Protein AF-A0A966RDS8-F1 (afdb_monomer)

Solvent-accessible surface area (backbone atoms only — not comparable to full-atom values): 5398 Å² total; per-residue (Å²): 109,61,73,37,15,64,71,28,46,63,51,78,43,75,41,65,73,89,36,72,69,43,55,48,48,65,70,68,47,81,70,33,50,57,49,76,42,52,77,87,47,58,70,60,51,54,49,51,52,51,52,39,71,78,51,76,50,62,35,40,67,60,35,25,59,59,25,56,65,70,33,64,90,49,42,55,61,53,51,54,50,52,54,55,51,52,54,54,54,53,66,75,73,111

Sequence (94 aa):
MYNLLSLGLPWIGIGPKESHLGDLLKELGEGTGCASLRHGDGVALARLIQDRAAKPVSDPARLKSVGEQFRESVLAPRLAKIITNSVNTEALRA

pLDDT: mean 91.36, std 8.4, range [54.53, 97.25]

Radius of gyration: 17.67 Å; Cα contacts (8 Å, |Δi|>4): 92; chains: 1; bounding box: 55×20×40 Å

Mean predicted aligned error: 5.2 Å

Secondary structure (DSSP, 8-state):
-HHHHHHT---EEES-SSSHHHHHHHHH-TTSS-EEE-TT-HHHHHHHHHHHHHS----HHHHHHHHHTTSHHHHHHHHHHHHHHHHHHHHTT-

Structure (mmCIF, N/CA/C/O backbone):
data_AF-A0A966RDS8-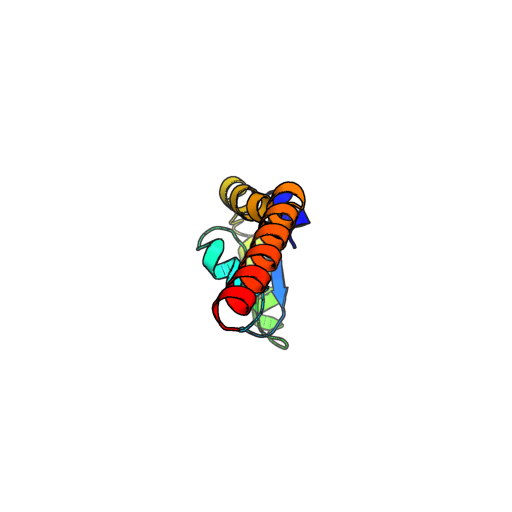F1
#
_entry.id   AF-A0A966RDS8-F1
#
loop_
_atom_site.group_PDB
_atom_site.id
_atom_site.type_symbol
_atom_site.label_atom_id
_atom_site.label_alt_id
_atom_site.label_comp_id
_atom_site.label_asym_id
_atom_site.label_entity_id
_atom_site.label_seq_id
_atom_site.pdbx_PDB_ins_code
_atom_site.Cartn_x
_atom_site.Cartn_y
_atom_site.Cartn_z
_atom_site.occupancy
_atom_site.B_iso_or_equiv
_atom_site.auth_seq_id
_atom_site.auth_comp_id
_atom_site.auth_asym_id
_atom_site.auth_atom_id
_atom_site.pdbx_PDB_model_num
ATOM 1 N N . MET A 1 1 ? -0.447 -8.914 2.480 1.00 81.81 1 MET A N 1
ATOM 2 C CA . MET A 1 1 ? -0.236 -7.507 2.079 1.00 81.81 1 MET A CA 1
ATOM 3 C C . MET A 1 1 ? 0.061 -6.621 3.292 1.00 81.81 1 MET A C 1
ATOM 5 O O . MET A 1 1 ? 1.094 -5.970 3.270 1.00 81.81 1 MET A O 1
ATOM 9 N N . TYR A 1 2 ? -0.727 -6.650 4.374 1.00 89.25 2 TYR A N 1
ATOM 10 C CA . TYR A 1 2 ? -0.486 -5.780 5.544 1.00 89.25 2 TYR A CA 1
ATOM 11 C C . TYR A 1 2 ? 0.900 -5.949 6.191 1.00 89.25 2 TYR A C 1
ATOM 13 O O . TYR A 1 2 ? 1.503 -4.965 6.599 1.00 89.25 2 TYR A O 1
ATOM 21 N N . ASN A 1 3 ? 1.458 -7.166 6.186 1.00 89.44 3 ASN A N 1
ATOM 22 C CA . ASN A 1 3 ? 2.837 -7.408 6.634 1.00 89.44 3 ASN A CA 1
ATOM 23 C C . ASN A 1 3 ? 3.887 -6.693 5.765 1.00 89.44 3 ASN A C 1
ATOM 25 O O . ASN A 1 3 ? 4.945 -6.329 6.256 1.00 89.44 3 ASN A O 1
ATOM 29 N N . LEU A 1 4 ? 3.620 -6.494 4.471 1.00 93.94 4 LEU A N 1
ATOM 30 C CA . LEU A 1 4 ? 4.513 -5.720 3.603 1.00 93.94 4 LEU A CA 1
ATOM 31 C C . LEU A 1 4 ? 4.407 -4.232 3.943 1.00 93.94 4 LEU A C 1
ATOM 33 O O . LEU A 1 4 ? 5.427 -3.562 4.078 1.00 93.94 4 LEU A O 1
ATOM 37 N N . LEU A 1 5 ? 3.186 -3.740 4.172 1.00 94.75 5 LEU A N 1
ATOM 38 C CA . LEU A 1 5 ? 2.958 -2.357 4.589 1.00 94.75 5 LEU A CA 1
ATOM 39 C C . LEU A 1 5 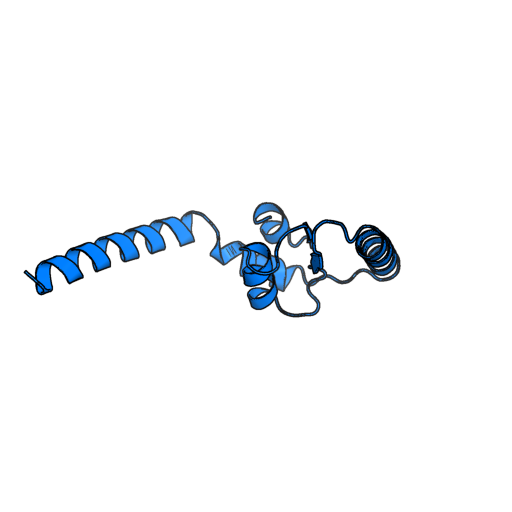? 3.624 -2.028 5.926 1.00 94.75 5 LEU A C 1
ATOM 41 O O . LEU A 1 5 ? 4.279 -0.996 6.029 1.00 94.75 5 LEU A O 1
ATOM 45 N N . SER A 1 6 ? 3.534 -2.912 6.925 1.00 91.75 6 SER A N 1
ATOM 46 C CA . SER A 1 6 ? 4.182 -2.697 8.228 1.00 91.75 6 SER A CA 1
ATOM 47 C C . SER A 1 6 ? 5.712 -2.631 8.128 1.00 91.75 6 SER A C 1
ATOM 49 O O . SER A 1 6 ? 6.363 -1.934 8.909 1.00 91.75 6 SER A O 1
ATOM 51 N N . LEU A 1 7 ? 6.295 -3.291 7.125 1.00 93.69 7 LEU A N 1
ATOM 52 C CA . LEU A 1 7 ? 7.720 -3.209 6.806 1.00 93.69 7 LEU A CA 1
ATOM 53 C C . LEU A 1 7 ? 8.071 -2.001 5.920 1.00 93.69 7 LEU A C 1
ATOM 55 O O . LEU A 1 7 ? 9.248 -1.682 5.764 1.00 93.69 7 LEU A O 1
ATOM 59 N N . GLY A 1 8 ? 7.081 -1.281 5.391 1.00 95.25 8 GLY A N 1
ATOM 60 C CA . GLY A 1 8 ? 7.283 -0.185 4.442 1.00 95.25 8 GLY A CA 1
ATOM 61 C C . GLY A 1 8 ? 7.694 -0.665 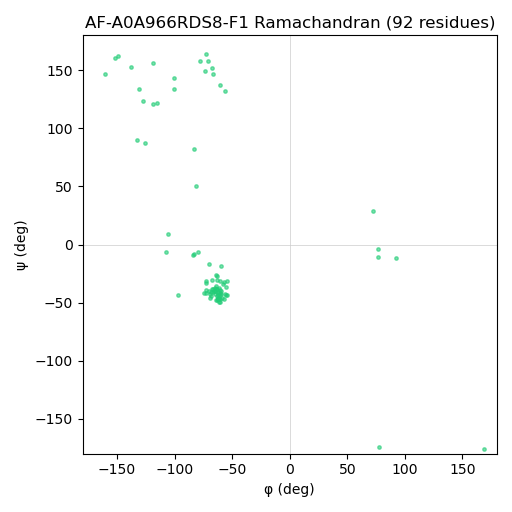3.050 1.00 95.25 8 GLY A C 1
ATOM 62 O O . GLY A 1 8 ? 8.426 0.037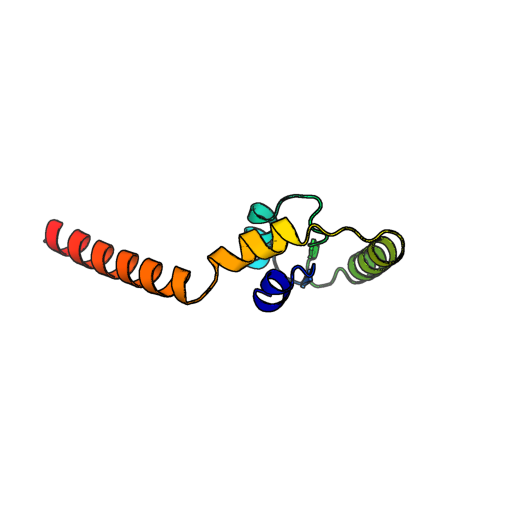 2.354 1.00 95.25 8 GLY A O 1
ATOM 63 N N . LEU A 1 9 ? 7.268 -1.871 2.664 1.00 95.50 9 LEU A N 1
ATOM 64 C CA . LEU A 1 9 ? 7.615 -2.500 1.393 1.00 95.50 9 LEU A CA 1
ATOM 65 C C . LEU A 1 9 ? 6.474 -2.370 0.371 1.00 95.50 9 LEU A C 1
ATOM 67 O O . LEU A 1 9 ? 5.317 -2.650 0.709 1.00 95.50 9 LEU A O 1
ATOM 71 N N . PRO A 1 10 ? 6.783 -1.984 -0.882 1.00 95.62 10 PRO A N 1
ATOM 72 C CA . PRO A 1 10 ? 5.792 -1.936 -1.946 1.00 95.62 10 PRO A CA 1
ATOM 73 C C . PRO A 1 10 ? 5.372 -3.347 -2.376 1.00 95.62 10 PRO A C 1
ATOM 75 O O . PRO A 1 10 ? 6.103 -4.322 -2.196 1.00 95.62 10 PRO A O 1
ATOM 78 N N . TRP A 1 11 ? 4.191 -3.454 -2.982 1.00 95.06 11 TRP A N 1
ATOM 79 C CA . TRP A 1 11 ? 3.643 -4.716 -3.476 1.00 95.06 11 TRP A CA 1
ATOM 80 C C . TRP A 1 11 ? 2.994 -4.551 -4.854 1.00 95.06 11 TRP A C 1
ATOM 82 O O . TRP A 1 11 ? 2.504 -3.479 -5.207 1.00 95.06 11 TRP A O 1
ATOM 92 N N . ILE A 1 12 ? 2.963 -5.635 -5.631 1.00 94.56 12 ILE A N 1
ATOM 93 C CA . ILE A 1 12 ? 2.202 -5.716 -6.882 1.00 94.56 12 ILE A CA 1
ATOM 94 C C . ILE A 1 12 ? 1.115 -6.772 -6.695 1.00 94.56 12 ILE A C 1
ATOM 96 O O . ILE A 1 12 ? 1.405 -7.917 -6.357 1.00 94.56 12 ILE A O 1
ATOM 100 N N . GLY A 1 13 ? -0.140 -6.371 -6.869 1.00 93.56 13 GLY A N 1
ATOM 101 C CA . GLY A 1 13 ? -1.301 -7.246 -6.753 1.00 93.56 13 GLY A CA 1
ATOM 102 C C . GLY A 1 13 ? -1.815 -7.675 -8.117 1.00 93.56 13 GLY A C 1
ATOM 103 O O . GLY A 1 13 ? -1.837 -6.875 -9.049 1.00 93.56 13 GLY A O 1
ATOM 104 N N . ILE A 1 14 ? -2.284 -8.914 -8.229 1.00 93.25 14 ILE A N 1
ATOM 105 C CA . ILE A 1 14 ? -2.913 -9.430 -9.447 1.00 93.25 14 ILE A CA 1
ATOM 106 C C . ILE A 1 14 ? -4.348 -9.810 -9.100 1.00 93.25 14 ILE A C 1
ATOM 108 O O . ILE A 1 14 ? -4.566 -10.631 -8.210 1.00 93.25 14 ILE A O 1
ATOM 112 N N . GLY A 1 15 ? -5.326 -9.207 -9.773 1.00 89.88 15 GLY A N 1
ATOM 113 C CA . GLY A 1 15 ? -6.731 -9.456 -9.469 1.00 89.88 15 GLY A CA 1
ATOM 114 C C . GLY A 1 15 ? -7.707 -8.491 -10.144 1.00 89.88 15 GLY A C 1
ATOM 115 O O . GLY A 1 15 ? -7.309 -7.656 -10.959 1.00 89.88 15 GLY A O 1
ATOM 116 N N . PRO A 1 16 ? -9.008 -8.614 -9.839 1.00 89.12 16 PRO A N 1
ATOM 117 C CA . PRO A 1 16 ? -10.018 -7.696 -10.344 1.00 89.12 16 PRO A CA 1
ATOM 118 C C . PRO A 1 16 ? -9.839 -6.289 -9.755 1.00 89.12 16 PRO A C 1
ATOM 120 O O . PRO A 1 16 ? -9.358 -6.113 -8.632 1.00 89.12 16 PRO A O 1
ATOM 123 N N . LYS A 1 17 ? -10.272 -5.279 -10.523 1.00 82.88 17 LYS A N 1
ATOM 124 C CA . LYS A 1 17 ? -10.216 -3.862 -10.121 1.00 82.88 17 LYS A CA 1
ATOM 125 C C . LYS A 1 17 ? -11.020 -3.603 -8.844 1.00 82.88 17 LYS A C 1
ATOM 127 O O . LYS A 1 17 ? -10.585 -2.846 -7.983 1.00 82.88 17 LYS A O 1
ATOM 132 N N . GLU A 1 18 ? -12.183 -4.235 -8.741 1.00 88.44 18 GLU A N 1
ATOM 133 C CA . GLU A 1 18 ? -13.037 -4.226 -7.555 1.00 88.44 18 GLU A CA 1
ATOM 134 C C . GLU A 1 18 ? -12.531 -5.292 -6.589 1.00 88.44 18 GLU A C 1
ATOM 136 O O . GLU A 1 18 ? -12.971 -6.439 -6.578 1.00 88.44 18 GLU A O 1
ATOM 141 N N . SER A 1 19 ? -11.509 -4.927 -5.829 1.00 91.38 19 SER A N 1
ATOM 142 C CA . SER A 1 19 ? -10.943 -5.769 -4.789 1.00 91.38 19 SER A CA 1
ATOM 143 C C . SER A 1 19 ? -10.391 -4.898 -3.677 1.00 91.38 19 SER A C 1
ATOM 145 O O . SER A 1 19 ? -10.080 -3.723 -3.880 1.00 91.38 19 SER A O 1
ATOM 147 N N . HIS A 1 20 ? -10.178 -5.512 -2.517 1.00 91.19 20 HIS A N 1
ATOM 148 C CA . HIS A 1 20 ? -9.530 -4.847 -1.394 1.00 91.19 20 HIS A CA 1
ATOM 149 C C . HIS A 1 20 ? -8.154 -4.253 -1.770 1.00 91.19 20 HIS A C 1
ATOM 151 O O . HIS A 1 20 ? -7.770 -3.203 -1.266 1.00 91.19 20 HIS A O 1
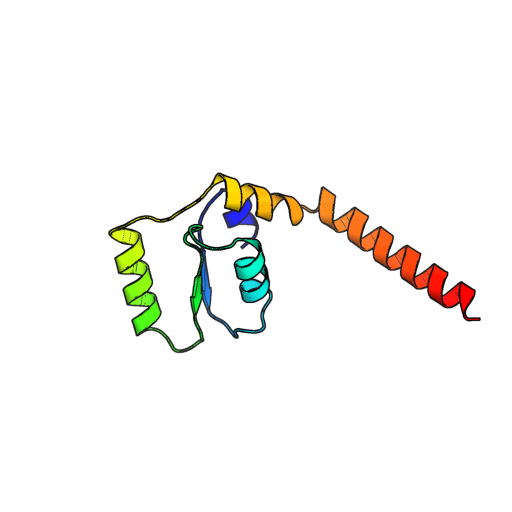ATOM 157 N N . LEU A 1 21 ? -7.429 -4.874 -2.710 1.00 92.38 21 LEU A N 1
ATOM 158 C CA . LEU A 1 21 ? -6.168 -4.335 -3.234 1.00 92.38 21 LEU A CA 1
ATOM 159 C C . LEU A 1 21 ? -6.376 -3.012 -3.985 1.00 92.38 21 LEU A C 1
ATOM 161 O O . LEU A 1 21 ? -5.574 -2.091 -3.845 1.00 92.38 21 LEU A O 1
ATOM 165 N N . GLY A 1 22 ? -7.456 -2.909 -4.761 1.00 92.69 22 GLY A N 1
ATOM 166 C CA . GLY A 1 22 ? -7.838 -1.678 -5.447 1.00 92.69 22 GLY A CA 1
ATOM 167 C C . GLY A 1 22 ? -8.223 -0.563 -4.474 1.00 92.69 22 GLY A C 1
ATOM 168 O O . GLY A 1 22 ? -7.823 0.581 -4.677 1.00 92.69 22 GLY A O 1
ATOM 169 N N . ASP A 1 23 ? -8.945 -0.885 -3.401 1.00 93.00 23 ASP A N 1
ATOM 170 C CA . ASP A 1 23 ? -9.295 0.100 -2.369 1.00 93.00 23 ASP A CA 1
ATOM 171 C C . ASP A 1 23 ? -8.070 0.587 -1.604 1.00 93.00 23 ASP A C 1
ATOM 173 O O . ASP A 1 23 ? -7.904 1.789 -1.397 1.00 93.00 23 ASP A O 1
ATOM 177 N N . LEU A 1 24 ? -7.150 -0.320 -1.287 1.00 93.00 24 LEU A N 1
ATOM 178 C CA . L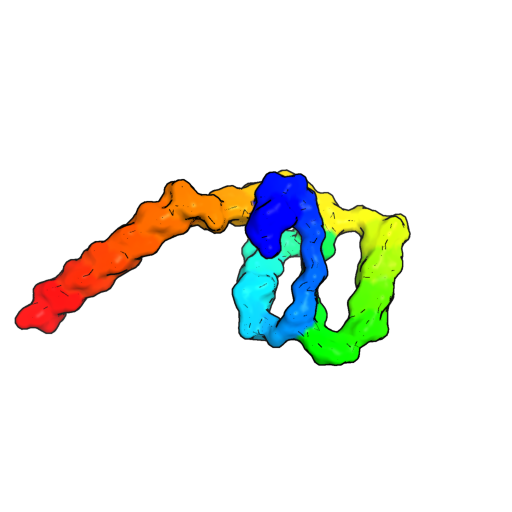EU A 1 24 ? -5.910 0.056 -0.636 1.00 93.00 24 LEU A CA 1
ATOM 179 C C . LEU A 1 24 ? -5.027 0.948 -1.518 1.00 93.00 24 LEU A C 1
ATOM 181 O O . LEU A 1 24 ? -4.395 1.867 -1.013 1.00 93.00 24 LEU A O 1
ATOM 185 N N . LEU A 1 25 ? -4.978 0.719 -2.834 1.00 94.31 25 LEU A N 1
ATOM 186 C CA . LEU A 1 25 ? -4.235 1.603 -3.741 1.00 94.31 25 LEU A CA 1
ATOM 187 C C . LEU A 1 25 ? -4.787 3.030 -3.740 1.00 94.31 25 LEU A C 1
ATOM 189 O O . LEU A 1 25 ? -4.001 3.976 -3.783 1.00 94.31 25 LEU A O 1
ATOM 193 N N . LYS A 1 26 ? -6.114 3.193 -3.648 1.00 93.38 26 LYS A N 1
ATOM 194 C CA . LYS A 1 26 ? -6.733 4.521 -3.499 1.00 93.38 26 LYS A CA 1
ATOM 195 C C . LYS A 1 26 ? -6.291 5.186 -2.199 1.00 93.38 26 LYS A C 1
ATOM 197 O O . LYS A 1 26 ? -6.012 6.379 -2.199 1.00 93.38 26 LYS A O 1
ATOM 202 N N . GLU A 1 27 ? -6.218 4.423 -1.109 1.00 93.50 27 GLU A N 1
ATOM 203 C CA . GLU A 1 27 ? -5.780 4.942 0.187 1.00 93.50 27 GLU A CA 1
ATOM 204 C C . GLU A 1 27 ? -4.286 5.281 0.189 1.00 93.50 27 GLU A C 1
ATOM 206 O O . GLU A 1 27 ? -3.898 6.340 0.668 1.00 93.50 27 GLU A O 1
ATOM 211 N N . LEU A 1 28 ? -3.438 4.438 -0.394 1.00 94.69 28 LEU A N 1
ATOM 212 C CA . LEU A 1 28 ? -1.995 4.664 -0.484 1.00 94.69 28 LEU A CA 1
ATOM 213 C C . LEU A 1 28 ? -1.650 5.919 -1.289 1.00 94.69 28 LEU A C 1
ATOM 215 O O . LEU A 1 28 ? -0.783 6.684 -0.862 1.00 94.69 28 LEU A O 1
ATOM 219 N N . GLY A 1 29 ? -2.350 6.136 -2.402 1.00 92.38 29 GLY A N 1
ATOM 220 C CA . GLY A 1 29 ? -2.047 7.197 -3.353 1.00 92.38 29 GLY A CA 1
ATOM 221 C C . GLY A 1 29 ? -0.853 6.867 -4.253 1.00 92.38 29 GLY A C 1
ATOM 222 O O . GLY A 1 29 ? -0.306 5.757 -4.257 1.00 92.38 29 GLY A O 1
ATOM 223 N N . GLU A 1 30 ? -0.463 7.850 -5.057 1.00 91.38 30 GLU A N 1
ATOM 224 C CA . GLU A 1 30 ? 0.637 7.725 -6.013 1.00 91.38 30 GLU A CA 1
ATOM 225 C C . GLU A 1 30 ? 2.013 7.713 -5.323 1.00 91.38 30 GLU A C 1
ATOM 227 O O . GLU A 1 30 ? 2.156 8.060 -4.155 1.00 91.38 30 GLU A O 1
ATOM 232 N N . GLY A 1 31 ? 3.054 7.283 -6.042 1.00 91.06 31 GLY A N 1
ATOM 233 C CA . GLY A 1 31 ? 4.439 7.345 -5.547 1.00 91.06 31 GLY A CA 1
ATOM 234 C C . GLY A 1 31 ? 4.837 6.279 -4.515 1.00 91.06 31 GLY A C 1
ATOM 235 O O . GLY A 1 31 ? 6.012 6.169 -4.185 1.00 91.06 31 GLY A O 1
ATOM 236 N N . THR A 1 32 ? 3.916 5.423 -4.070 1.00 94.12 32 THR A N 1
ATOM 237 C CA . THR A 1 32 ? 4.204 4.359 -3.084 1.00 94.12 32 THR A CA 1
ATOM 238 C C . THR A 1 32 ? 4.879 3.119 -3.671 1.00 94.12 32 THR A C 1
ATOM 240 O O . THR A 1 32 ? 5.234 2.199 -2.939 1.00 94.12 32 THR A O 1
ATOM 243 N N . GLY A 1 33 ? 5.018 3.050 -4.997 1.00 94.19 33 GLY A N 1
ATOM 244 C CA . GLY A 1 33 ? 5.559 1.884 -5.703 1.00 94.19 33 GLY A CA 1
ATOM 245 C C . GLY A 1 33 ? 4.581 0.716 -5.833 1.00 94.19 33 GLY A C 1
ATOM 246 O O . GLY A 1 33 ? 4.849 -0.198 -6.614 1.00 94.19 33 GLY A O 1
ATOM 247 N N . CYS A 1 34 ? 3.446 0.766 -5.130 1.00 95.62 34 CYS A N 1
ATOM 248 C CA . CYS A 1 34 ? 2.413 -0.256 -5.198 1.00 95.62 34 CYS A CA 1
ATOM 249 C C . CYS A 1 34 ? 1.627 -0.173 -6.508 1.00 95.62 34 CYS A C 1
ATOM 251 O O . CYS A 1 34 ? 1.448 0.904 -7.079 1.00 95.62 34 CYS A O 1
ATOM 253 N N . ALA A 1 35 ? 1.148 -1.317 -6.984 1.00 94.81 35 ALA A N 1
ATOM 254 C CA . ALA A 1 35 ? 0.335 -1.393 -8.190 1.00 94.81 35 ALA A CA 1
ATOM 255 C C . ALA A 1 35 ? -0.612 -2.593 -8.152 1.00 94.81 35 ALA A C 1
ATOM 257 O O . ALA A 1 35 ? -0.377 -3.568 -7.438 1.00 94.81 35 ALA A O 1
ATOM 258 N N . SER A 1 36 ? -1.661 -2.547 -8.973 1.00 93.75 36 SER A N 1
ATOM 259 C CA . SER A 1 36 ? -2.526 -3.694 -9.233 1.00 93.75 36 SER A CA 1
ATOM 260 C C . SER A 1 36 ? -2.719 -3.870 -10.733 1.00 93.75 36 SER A C 1
ATOM 262 O O . SER A 1 36 ? -2.959 -2.903 -11.454 1.00 93.75 36 SER A O 1
ATOM 264 N N . LEU A 1 37 ? -2.587 -5.113 -11.184 1.00 94.50 37 LEU A N 1
ATOM 265 C CA . LEU A 1 37 ? -2.771 -5.538 -12.566 1.00 94.50 37 LEU A CA 1
ATOM 266 C C . LEU A 1 37 ? -3.909 -6.555 -12.645 1.00 94.50 37 LEU A C 1
ATOM 268 O O . LEU A 1 37 ? -4.219 -7.231 -11.659 1.00 94.50 37 LEU A O 1
ATOM 272 N N . ARG A 1 38 ? -4.526 -6.681 -13.824 1.00 90.88 38 ARG A N 1
ATOM 273 C CA . ARG A 1 38 ? -5.548 -7.704 -14.046 1.00 90.88 38 ARG A CA 1
ATOM 274 C C . ARG A 1 38 ? -4.891 -9.058 -14.273 1.00 90.88 38 ARG A C 1
ATOM 276 O O . ARG A 1 38 ? -3.726 -9.169 -14.655 1.00 90.88 38 ARG A O 1
ATOM 283 N N . HIS A 1 39 ? -5.660 -10.113 -14.035 1.00 88.50 39 HIS A N 1
ATOM 284 C CA . HIS A 1 39 ? -5.228 -11.451 -14.408 1.00 88.50 39 HIS A CA 1
ATOM 285 C C . HIS A 1 39 ? -5.006 -11.530 -15.929 1.00 88.50 39 HIS A C 1
ATOM 287 O O . HIS A 1 39 ? -5.817 -11.010 -16.691 1.00 88.50 39 HIS A O 1
ATOM 293 N N . GLY A 1 40 ? -3.915 -12.172 -16.356 1.00 89.19 40 GLY A N 1
ATOM 294 C CA . GLY A 1 40 ? -3.536 -12.292 -17.771 1.00 89.19 40 GLY A CA 1
ATOM 295 C C . GLY A 1 40 ? -2.585 -11.205 -18.292 1.00 89.19 40 GLY A C 1
ATOM 296 O O . GLY A 1 40 ? -1.974 -11.405 -19.339 1.00 89.19 40 GLY A O 1
ATOM 297 N N . ASP A 1 41 ? -2.354 -10.117 -17.547 1.00 92.12 41 ASP A N 1
ATOM 298 C CA . ASP A 1 41 ? -1.483 -9.003 -17.967 1.00 92.12 41 ASP A CA 1
ATOM 299 C C . ASP A 1 41 ? 0.021 -9.281 -17.734 1.00 92.12 41 ASP A C 1
ATOM 301 O O . ASP A 1 41 ? 0.753 -8.477 -17.151 1.00 92.12 41 ASP A O 1
ATOM 305 N N . GLY A 1 42 ? 0.518 -10.436 -18.189 1.00 94.00 42 GLY A N 1
ATOM 306 C CA . GLY A 1 42 ? 1.901 -10.874 -17.943 1.00 94.00 42 GLY A CA 1
ATOM 307 C C . GLY A 1 42 ? 2.967 -9.928 -18.513 1.00 94.00 42 GLY A C 1
ATOM 308 O O . GLY A 1 42 ? 3.968 -9.649 -17.855 1.00 94.00 42 GLY A O 1
ATOM 309 N N . VAL A 1 43 ? 2.730 -9.371 -19.706 1.00 96.31 43 VAL A N 1
ATOM 310 C CA . VAL A 1 43 ? 3.641 -8.395 -20.336 1.00 96.31 43 VAL A CA 1
ATOM 311 C C . VAL A 1 43 ? 3.719 -7.105 -19.517 1.00 96.31 43 VAL A C 1
ATOM 313 O O . VAL A 1 43 ? 4.808 -6.576 -19.296 1.00 96.31 43 VAL A O 1
ATOM 316 N N . ALA A 1 44 ? 2.578 -6.611 -19.025 1.00 95.75 44 ALA A N 1
ATOM 317 C CA . ALA A 1 44 ? 2.543 -5.410 -18.197 1.00 95.75 44 ALA A CA 1
ATOM 318 C C . ALA A 1 44 ? 3.233 -5.640 -16.844 1.00 95.75 44 ALA A C 1
ATOM 320 O O . ALA A 1 44 ? 3.958 -4.765 -16.376 1.00 95.75 44 ALA A O 1
ATOM 321 N N . LEU A 1 45 ? 3.067 -6.828 -16.250 1.00 96.25 45 LEU A N 1
ATOM 322 C CA . LEU A 1 45 ? 3.761 -7.212 -15.021 1.00 96.25 45 LEU A CA 1
ATOM 323 C C . LEU A 1 45 ? 5.280 -7.230 -15.208 1.00 96.25 45 LEU A C 1
ATOM 325 O O . LEU A 1 45 ? 5.996 -6.623 -14.413 1.00 96.25 45 LEU A O 1
ATOM 329 N N . ALA A 1 46 ? 5.770 -7.886 -16.263 1.00 96.62 46 ALA A N 1
ATOM 330 C CA . ALA A 1 46 ? 7.199 -7.961 -16.551 1.00 96.62 46 ALA A CA 1
ATOM 331 C C . ALA A 1 46 ? 7.806 -6.564 -16.743 1.00 96.62 46 ALA A C 1
ATOM 333 O O . ALA A 1 46 ? 8.828 -6.244 -16.134 1.00 96.62 46 ALA A O 1
ATOM 334 N N . ARG A 1 47 ? 7.132 -5.708 -17.522 1.00 97.25 47 ARG A N 1
ATOM 335 C CA . ARG A 1 47 ? 7.550 -4.319 -17.730 1.00 97.25 47 ARG A CA 1
ATOM 336 C C . ARG A 1 47 ? 7.584 -3.533 -16.422 1.00 97.25 47 ARG A C 1
ATOM 338 O O . ARG A 1 47 ? 8.576 -2.878 -16.134 1.00 97.25 47 ARG A O 1
ATOM 345 N N . LEU A 1 48 ? 6.539 -3.644 -15.601 1.00 95.81 48 LEU A N 1
ATOM 346 C CA . LEU A 1 48 ? 6.471 -2.942 -14.322 1.00 95.81 48 LEU A CA 1
ATOM 347 C C . LEU A 1 48 ? 7.610 -3.358 -13.381 1.00 95.81 48 LEU A C 1
ATOM 349 O O . LEU A 1 48 ? 8.208 -2.502 -12.733 1.00 95.81 48 LEU A O 1
ATOM 353 N N . ILE A 1 49 ? 7.932 -4.652 -13.311 1.00 95.25 49 ILE A N 1
ATOM 354 C CA . ILE A 1 49 ? 9.051 -5.148 -12.498 1.00 95.25 49 ILE A CA 1
ATOM 355 C C . ILE A 1 49 ? 10.377 -4.565 -12.998 1.00 95.25 49 ILE A C 1
ATOM 357 O O . ILE A 1 49 ? 11.165 -4.081 -12.188 1.00 95.25 49 ILE A O 1
ATOM 361 N N . GLN A 1 50 ? 10.612 -4.570 -14.313 1.00 97.06 50 GLN A N 1
ATOM 362 C CA . GLN A 1 50 ? 11.823 -3.997 -14.909 1.00 97.06 50 GLN A CA 1
ATOM 363 C C . GLN A 1 50 ? 11.938 -2.494 -14.630 1.00 97.06 50 GLN A C 1
ATOM 365 O O . GLN A 1 50 ? 12.986 -2.036 -14.174 1.00 97.06 50 GLN A O 1
ATOM 370 N N . ASP A 1 51 ? 10.851 -1.743 -14.814 1.00 95.69 51 ASP A N 1
ATOM 371 C CA . ASP A 1 51 ? 10.806 -0.304 -14.553 1.00 95.69 51 ASP A CA 1
ATOM 372 C C . ASP A 1 51 ? 11.121 0.005 -13.080 1.00 95.69 51 ASP A C 1
ATOM 374 O O . ASP A 1 51 ? 11.892 0.918 -12.782 1.00 95.69 51 ASP A O 1
ATOM 378 N N . ARG A 1 52 ? 10.574 -0.78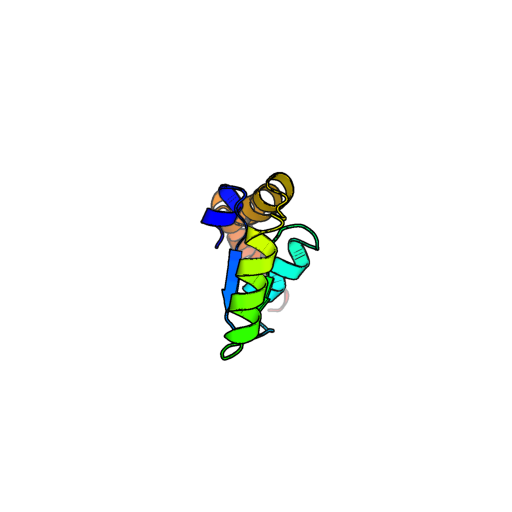1 -12.140 1.00 94.31 52 ARG A N 1
ATOM 379 C CA . ARG A 1 52 ? 10.827 -0.625 -10.697 1.00 94.31 52 ARG A CA 1
ATOM 380 C C . ARG A 1 52 ? 12.225 -1.075 -10.277 1.00 94.31 52 ARG A C 1
ATOM 382 O O . ARG A 1 52 ? 12.771 -0.499 -9.341 1.00 94.31 52 ARG A O 1
ATOM 389 N N . ALA A 1 53 ? 12.803 -2.065 -10.952 1.00 93.62 53 ALA A N 1
ATOM 390 C CA . ALA A 1 53 ? 14.184 -2.480 -10.723 1.00 93.62 53 ALA A CA 1
ATOM 391 C C . ALA A 1 53 ? 15.176 -1.404 -11.193 1.00 93.62 53 ALA A C 1
ATOM 393 O O . ALA A 1 53 ? 16.141 -1.114 -10.492 1.00 93.62 53 ALA A O 1
ATOM 394 N N . ALA A 1 54 ? 14.917 -0.779 -12.347 1.00 97.06 54 ALA A N 1
ATOM 395 C CA . ALA A 1 54 ? 15.749 0.297 -12.884 1.00 97.06 54 ALA A CA 1
ATOM 396 C C . ALA A 1 54 ? 15.582 1.614 -12.110 1.00 97.06 54 ALA A C 1
ATOM 398 O O . ALA A 1 54 ? 16.552 2.332 -11.872 1.00 97.06 54 ALA A O 1
ATOM 399 N N . LYS A 1 55 ? 14.348 1.936 -11.708 1.00 95.25 55 LYS A N 1
ATOM 400 C CA . LYS A 1 55 ? 14.013 3.135 -10.941 1.00 95.25 55 LYS A CA 1
ATOM 401 C C . LYS A 1 55 ? 13.104 2.764 -9.767 1.00 95.25 55 LYS A C 1
ATOM 403 O O . LYS A 1 55 ? 11.874 2.793 -9.907 1.00 95.25 55 LYS A O 1
ATOM 408 N N . PRO A 1 56 ? 13.690 2.439 -8.602 1.00 92.00 56 PRO A N 1
ATOM 409 C CA . PRO A 1 56 ? 12.924 2.159 -7.401 1.00 92.00 56 PRO A CA 1
ATOM 410 C C . PRO A 1 56 ? 12.008 3.330 -7.051 1.00 92.00 56 PRO A C 1
ATOM 412 O O . PRO A 1 56 ? 12.418 4.490 -7.039 1.00 92.00 56 PRO A O 1
ATOM 415 N N . VAL A 1 57 ? 10.751 3.012 -6.767 1.00 93.50 57 VAL A N 1
ATOM 416 C CA . VAL A 1 57 ? 9.755 3.961 -6.271 1.00 93.50 57 VAL A CA 1
ATOM 417 C C . VAL A 1 57 ? 9.168 3.347 -5.017 1.00 93.50 57 VAL A C 1
ATOM 419 O O . VAL A 1 57 ? 8.696 2.213 -5.055 1.00 93.50 57 VAL A O 1
ATOM 422 N N . SER A 1 58 ? 9.245 4.072 -3.909 1.00 93.00 58 SER A N 1
ATOM 423 C CA . SER A 1 58 ? 8.681 3.662 -2.631 1.00 93.00 58 SER A CA 1
ATOM 424 C C . SER A 1 58 ? 8.519 4.885 -1.740 1.00 93.00 58 SER A C 1
ATOM 426 O O . SER A 1 58 ? 9.362 5.782 -1.759 1.00 93.00 58 SER A O 1
ATOM 428 N N . ASP A 1 59 ? 7.478 4.869 -0.917 1.00 96.44 59 ASP A N 1
ATOM 429 C CA . ASP A 1 59 ? 7.330 5.760 0.229 1.00 96.44 59 ASP A CA 1
ATOM 430 C C . ASP A 1 59 ? 7.091 4.892 1.476 1.00 96.44 59 ASP A C 1
ATOM 432 O O . ASP A 1 59 ? 5.944 4.583 1.823 1.00 96.44 59 ASP A O 1
ATOM 436 N N . PRO A 1 60 ? 8.166 4.439 2.149 1.00 96.50 60 PRO A N 1
ATOM 437 C CA . PRO A 1 60 ? 8.048 3.561 3.307 1.00 96.50 60 PRO A CA 1
ATOM 438 C C . PRO A 1 60 ? 7.255 4.182 4.460 1.00 96.50 60 PRO A C 1
ATOM 440 O O . PRO A 1 60 ? 6.604 3.450 5.206 1.00 96.50 60 PRO A O 1
ATOM 443 N N . ALA A 1 61 ? 7.300 5.509 4.622 1.00 96.94 61 ALA A N 1
ATOM 444 C CA . ALA A 1 61 ? 6.571 6.204 5.679 1.00 96.94 61 ALA A CA 1
ATOM 445 C C . ALA A 1 61 ? 5.063 6.157 5.409 1.00 96.94 61 ALA A C 1
ATOM 447 O O . ALA A 1 61 ? 4.292 5.790 6.301 1.00 96.94 61 ALA A O 1
ATOM 448 N N . ARG A 1 62 ? 4.647 6.433 4.165 1.00 96.81 62 ARG A N 1
ATOM 449 C CA . ARG A 1 62 ? 3.247 6.299 3.749 1.00 96.81 62 ARG A CA 1
ATOM 450 C C . ARG A 1 62 ? 2.755 4.862 3.867 1.00 96.81 62 ARG A C 1
ATOM 452 O O . ARG A 1 62 ? 1.690 4.638 4.439 1.00 96.81 62 ARG A O 1
ATOM 459 N N . LEU A 1 63 ? 3.534 3.897 3.378 1.00 96.94 63 LEU A N 1
ATOM 460 C CA . LEU A 1 63 ? 3.194 2.472 3.430 1.00 96.94 63 LEU A CA 1
ATOM 461 C C . LEU A 1 63 ? 2.956 2.002 4.869 1.00 96.94 63 LEU A C 1
ATOM 463 O O . LEU A 1 63 ? 1.927 1.387 5.149 1.00 96.94 63 LEU A O 1
ATOM 467 N N . LYS A 1 64 ? 3.858 2.359 5.791 1.00 96.75 64 LYS A N 1
ATOM 468 C CA . LYS A 1 64 ? 3.701 2.050 7.217 1.00 96.75 64 LYS A CA 1
ATOM 469 C C . LYS A 1 64 ? 2.477 2.733 7.803 1.00 96.75 64 LYS A C 1
ATOM 471 O O . LYS A 1 64 ? 1.672 2.062 8.433 1.00 96.75 64 LYS A O 1
ATOM 476 N N . SER A 1 65 ? 2.303 4.031 7.548 1.00 95.75 65 SER A N 1
ATOM 477 C CA . SER A 1 65 ? 1.165 4.805 8.055 1.00 95.75 65 SER A CA 1
ATOM 478 C C . SER A 1 65 ? -0.185 4.200 7.662 1.00 95.75 65 SER A C 1
ATOM 480 O O . SER A 1 65 ? -1.064 4.111 8.517 1.00 95.75 65 SER A O 1
ATOM 482 N N . VAL A 1 66 ? -0.343 3.750 6.414 1.00 94.94 66 VAL A N 1
ATOM 483 C CA . VAL A 1 66 ? -1.557 3.035 5.988 1.00 94.94 66 VAL A CA 1
ATOM 484 C C . VAL A 1 66 ? -1.640 1.662 6.661 1.00 94.94 66 VAL A C 1
ATOM 486 O O . VAL A 1 66 ? -2.679 1.298 7.202 1.00 94.94 66 VAL A O 1
ATOM 489 N N . GLY A 1 67 ? -0.535 0.912 6.716 1.00 94.19 67 GLY A N 1
ATOM 490 C CA . GLY A 1 67 ? -0.480 -0.394 7.384 1.00 94.19 67 GLY A CA 1
ATOM 491 C C . GLY A 1 67 ? -0.914 -0.367 8.856 1.00 94.19 67 GLY A C 1
ATOM 492 O O . GLY A 1 67 ? -1.590 -1.292 9.306 1.00 94.19 67 GLY A O 1
ATOM 493 N N . GLU A 1 68 ? -0.597 0.704 9.591 1.00 94.44 68 GLU A N 1
ATOM 494 C CA . GLU A 1 68 ? -1.009 0.889 10.991 1.00 94.44 68 GLU A CA 1
ATOM 495 C C . GLU A 1 68 ? -2.532 0.834 11.178 1.00 94.44 68 GLU A C 1
ATOM 497 O O . GLU A 1 68 ? -3.013 0.344 12.201 1.00 94.44 68 GLU A O 1
ATOM 502 N N . GLN A 1 69 ? -3.311 1.272 10.185 1.00 93.19 69 GLN A N 1
ATOM 503 C CA . GLN A 1 69 ? -4.774 1.291 10.265 1.00 93.19 69 GLN A CA 1
ATOM 504 C C . GLN A 1 69 ? -5.398 -0.114 10.240 1.00 93.19 69 GLN A C 1
ATOM 506 O O . GLN A 1 69 ? -6.559 -0.270 10.623 1.00 93.19 69 GLN A O 1
ATOM 511 N N . PHE A 1 70 ? -4.631 -1.123 9.815 1.00 91.94 70 PHE A N 1
ATOM 512 C CA . PHE A 1 70 ? -5.061 -2.517 9.689 1.00 91.94 70 PHE A CA 1
ATOM 513 C C . PHE A 1 70 ? -4.501 -3.424 10.794 1.00 91.94 70 PHE A C 1
ATOM 515 O O . PHE A 1 70 ? -4.651 -4.644 10.727 1.00 91.94 70 PHE A O 1
ATOM 522 N N . ARG A 1 71 ? -3.861 -2.859 11.826 1.00 92.19 71 ARG A N 1
ATOM 523 C CA . ARG A 1 71 ? -3.450 -3.629 13.006 1.00 92.19 71 ARG A CA 1
ATOM 524 C C . ARG A 1 71 ? -4.668 -4.126 13.775 1.00 92.19 71 ARG A C 1
ATOM 526 O O . ARG A 1 71 ? -5.675 -3.429 13.885 1.00 92.19 71 ARG A O 1
ATOM 533 N N . GLU A 1 72 ? -4.545 -5.300 14.384 1.00 93.38 72 GLU A N 1
ATOM 534 C CA . GLU A 1 72 ? -5.601 -5.888 15.216 1.00 93.38 72 GLU A CA 1
ATOM 535 C C . GLU A 1 72 ? -6.064 -4.933 16.325 1.00 93.38 72 GLU A C 1
ATOM 537 O O . GLU A 1 72 ? -7.263 -4.726 16.497 1.00 93.38 72 GLU A O 1
ATOM 542 N N . SER A 1 73 ? -5.122 -4.269 17.003 1.00 94.81 73 SER A N 1
ATOM 543 C CA . SER A 1 73 ? -5.409 -3.279 18.050 1.00 94.81 73 SER A CA 1
ATOM 544 C C . SER A 1 73 ? -6.244 -2.085 17.566 1.00 94.81 73 SER A C 1
ATOM 546 O O . SER A 1 73 ? -6.849 -1.395 18.382 1.00 94.81 73 SER A O 1
ATOM 548 N N . VAL A 1 74 ? -6.303 -1.845 16.253 1.00 94.44 74 VAL A N 1
ATOM 549 C CA . VAL A 1 74 ? -7.141 -0.820 15.617 1.00 94.44 74 VAL A CA 1
ATOM 550 C C . VAL A 1 74 ? -8.447 -1.424 15.098 1.00 94.44 74 VAL A C 1
ATOM 552 O O . VAL A 1 74 ? -9.516 -0.839 15.282 1.00 94.44 74 VAL A O 1
ATOM 555 N N . LEU A 1 75 ? -8.386 -2.592 14.455 1.00 94.25 75 LEU A N 1
ATOM 556 C CA . LEU A 1 75 ? -9.538 -3.225 13.813 1.00 94.25 75 LEU A CA 1
ATOM 557 C C . LEU A 1 75 ? -10.518 -3.849 14.811 1.00 94.25 75 LEU A C 1
ATOM 559 O O . LEU A 1 75 ? -11.724 -3.676 14.644 1.00 94.25 75 LEU A O 1
ATOM 563 N N . ALA A 1 76 ? -10.039 -4.529 15.855 1.00 96.25 76 ALA A N 1
ATOM 564 C CA . ALA A 1 76 ? -10.912 -5.214 16.808 1.00 96.25 76 ALA A CA 1
ATOM 565 C C . ALA A 1 76 ? -11.848 -4.239 17.558 1.00 96.25 76 ALA A C 1
ATOM 567 O O . ALA A 1 76 ? -13.062 -4.471 17.555 1.00 96.25 76 ALA A O 1
ATOM 568 N N . PRO A 1 77 ? -11.374 -3.093 18.095 1.00 96.62 77 PRO A N 1
ATOM 569 C CA . PRO A 1 77 ? -12.268 -2.104 18.700 1.00 96.62 77 PRO A CA 1
ATOM 570 C C . PRO A 1 77 ? -13.240 -1.469 17.695 1.00 96.62 77 PRO A C 1
ATOM 572 O O . PRO A 1 77 ? -14.394 -1.198 18.032 1.00 96.62 77 PRO A O 1
ATOM 575 N N . ARG A 1 78 ? -12.802 -1.240 16.446 1.00 95.44 78 ARG A N 1
ATOM 576 C CA . ARG A 1 78 ? -13.671 -0.714 15.377 1.00 95.44 78 ARG A CA 1
ATOM 577 C C . ARG A 1 78 ? -14.805 -1.682 15.056 1.00 95.44 78 ARG A C 1
ATOM 579 O O . ARG A 1 78 ? -15.949 -1.247 14.951 1.00 95.44 78 ARG A O 1
ATOM 586 N N . LEU A 1 79 ? -14.502 -2.974 14.946 1.00 96.00 79 LEU A N 1
ATOM 587 C CA . LEU A 1 79 ? -15.502 -4.011 14.709 1.00 96.00 79 LEU A CA 1
ATOM 588 C C . LEU A 1 79 ? -16.506 -4.088 15.864 1.00 96.00 79 LEU A C 1
ATOM 590 O O . LEU A 1 79 ? -17.710 -4.068 15.616 1.00 96.00 79 LEU A O 1
ATOM 594 N N . ALA A 1 80 ? -16.029 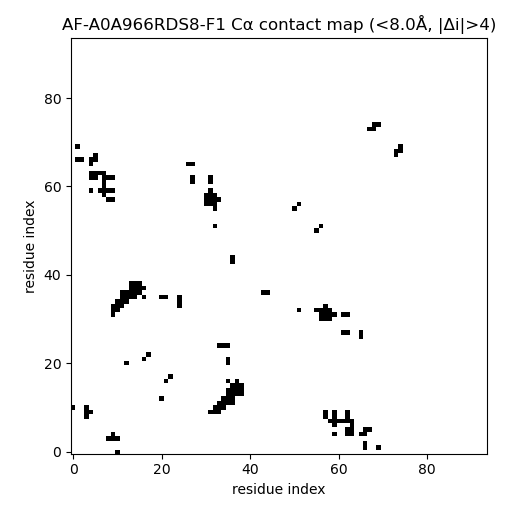-4.094 17.113 1.00 96.25 80 ALA A N 1
ATOM 595 C CA . ALA A 1 80 ? -16.899 -4.098 18.288 1.00 96.25 80 ALA A CA 1
ATOM 596 C C . ALA A 1 80 ? -17.885 -2.918 18.269 1.00 96.25 80 ALA A C 1
ATOM 598 O O . ALA A 1 80 ? -19.078 -3.110 18.488 1.00 96.25 80 ALA A O 1
ATOM 599 N N . LYS A 1 81 ? -17.407 -1.714 17.921 1.00 95.88 81 LYS A N 1
ATOM 600 C CA . LYS A 1 81 ? -18.247 -0.513 17.795 1.00 95.88 81 LYS A CA 1
ATOM 601 C C . LYS A 1 81 ? -19.304 -0.631 16.693 1.00 95.88 81 LYS A C 1
ATOM 603 O O . LYS A 1 81 ? -20.413 -0.134 16.858 1.00 95.88 81 LYS A O 1
ATOM 608 N N . ILE A 1 82 ? -18.970 -1.250 15.561 1.00 95.56 82 ILE A N 1
ATOM 609 C CA . ILE A 1 82 ? -19.933 -1.472 14.474 1.00 95.56 82 ILE A CA 1
ATOM 610 C C . ILE A 1 82 ? -21.047 -2.403 14.957 1.00 95.56 82 ILE A C 1
ATOM 612 O O . ILE A 1 82 ? -22.217 -2.062 14.817 1.00 95.56 82 ILE A O 1
ATOM 616 N N . ILE A 1 83 ? -20.689 -3.522 15.593 1.00 94.94 83 ILE A N 1
ATOM 617 C CA . ILE A 1 83 ? -21.654 -4.506 16.100 1.00 94.94 83 ILE A CA 1
ATOM 618 C C . ILE A 1 83 ? -22.592 -3.871 17.135 1.00 94.94 83 ILE A C 1
ATOM 620 O O . ILE A 1 83 ? -23.809 -3.986 17.008 1.00 94.94 83 ILE A O 1
ATOM 624 N N . THR A 1 84 ? -22.055 -3.159 18.131 1.00 94.56 84 THR A N 1
ATOM 625 C CA . THR A 1 84 ? -22.883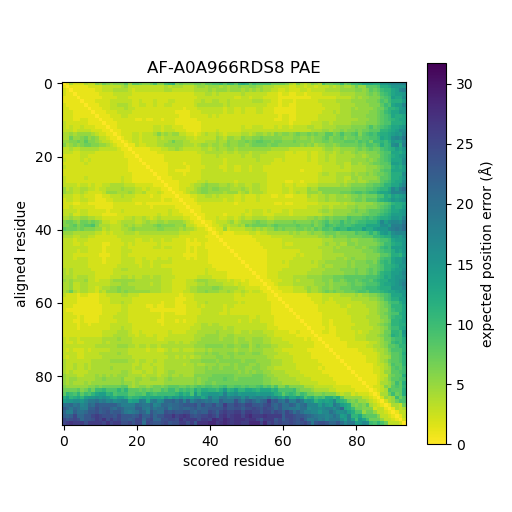 -2.538 19.180 1.00 94.56 84 THR A CA 1
ATOM 626 C C . THR A 1 84 ? -23.817 -1.463 18.627 1.00 94.56 84 THR A C 1
ATOM 628 O O . THR A 1 84 ? -24.974 -1.376 19.040 1.00 94.56 84 THR A O 1
ATOM 631 N N . ASN A 1 85 ? -23.358 -0.672 17.655 1.00 92.75 85 ASN A N 1
ATOM 632 C CA . ASN A 1 85 ? -24.189 0.342 17.010 1.00 92.75 85 ASN A CA 1
ATOM 633 C C . ASN A 1 85 ? -25.315 -0.275 16.172 1.00 92.75 85 ASN A C 1
ATOM 635 O O . ASN A 1 85 ? -26.429 0.251 16.175 1.00 92.75 85 ASN A O 1
ATOM 639 N N . SER A 1 86 ? -25.050 -1.380 15.472 1.00 88.12 86 SER A N 1
ATOM 640 C CA . SER A 1 86 ? -26.069 -2.096 14.701 1.00 88.12 86 SER A CA 1
ATOM 641 C C . SER A 1 86 ? -27.183 -2.633 15.601 1.00 88.12 86 SER A C 1
ATOM 643 O O . SER A 1 86 ? -28.352 -2.383 15.318 1.00 88.12 86 SER A O 1
ATOM 645 N N . VAL A 1 87 ? -26.829 -3.255 16.731 1.00 82.25 87 VAL A N 1
ATOM 646 C CA . VAL A 1 87 ? -27.802 -3.781 17.708 1.00 82.25 87 VAL A CA 1
ATOM 647 C C . VAL A 1 87 ? -28.669 -2.664 18.301 1.00 82.25 87 VAL A C 1
ATOM 649 O O . VAL A 1 87 ? -29.890 -2.791 18.372 1.00 82.25 87 VAL A O 1
ATOM 652 N N . ASN A 1 88 ? -28.070 -1.527 18.666 1.00 74.75 88 ASN A N 1
ATOM 653 C CA . ASN A 1 88 ? -28.824 -0.392 19.211 1.00 74.75 88 ASN A CA 1
ATOM 654 C C . ASN A 1 88 ? -29.759 0.257 18.178 1.00 74.75 88 ASN A C 1
ATOM 656 O O . ASN A 1 88 ? -30.809 0.784 18.539 1.00 74.75 88 ASN A O 1
ATOM 660 N N . THR A 1 89 ? -29.395 0.225 16.895 1.00 72.56 89 THR A N 1
ATOM 661 C CA . THR A 1 89 ? -30.224 0.793 15.822 1.00 72.56 89 THR A CA 1
ATOM 662 C C . THR A 1 89 ? -31.454 -0.075 15.542 1.00 72.56 89 THR A C 1
ATOM 664 O O . THR A 1 89 ? -32.510 0.464 15.219 1.00 72.56 89 THR A O 1
ATOM 667 N N . GLU A 1 90 ? -31.351 -1.398 15.691 1.00 67.12 90 GLU A N 1
ATOM 668 C CA . GLU A 1 90 ? -32.502 -2.308 15.608 1.00 67.12 90 GLU A CA 1
ATOM 669 C C . GLU A 1 90 ? -33.438 -2.155 16.812 1.00 67.12 90 GLU A C 1
ATOM 671 O O . GLU A 1 90 ? -34.650 -2.084 16.629 1.00 67.12 90 GLU A O 1
ATOM 676 N N . ALA A 1 91 ? -32.893 -1.989 18.022 1.00 61.03 91 ALA A N 1
ATOM 677 C CA . ALA A 1 91 ? -33.687 -1.755 19.231 1.00 61.03 91 ALA A CA 1
ATOM 678 C C . ALA A 1 91 ? -34.474 -0.427 19.214 1.00 61.03 91 ALA A C 1
ATOM 680 O O . ALA A 1 91 ? -35.506 -0.324 19.862 1.00 61.03 91 ALA A O 1
ATOM 681 N N . LEU A 1 92 ? -34.010 0.583 18.469 1.00 59.97 92 LEU A N 1
ATOM 682 C CA . LEU A 1 92 ? -34.711 1.864 18.274 1.00 59.97 92 LEU A CA 1
ATOM 683 C C . LEU A 1 92 ? -35.788 1.817 17.174 1.00 59.97 92 LEU A C 1
ATOM 685 O O . LEU A 1 92 ? -36.507 2.797 16.984 1.00 59.97 92 LEU A O 1
ATOM 689 N N . ARG A 1 93 ? -35.864 0.723 16.407 1.00 60.84 93 ARG A N 1
ATOM 690 C CA . ARG A 1 93 ? -36.834 0.523 15.316 1.00 60.84 93 ARG A CA 1
ATOM 691 C C . ARG A 1 93 ? -37.935 -0.490 15.657 1.00 60.84 93 ARG A C 1
ATOM 693 O O . ARG A 1 93 ? -38.838 -0.653 14.838 1.00 60.84 93 ARG A O 1
ATOM 700 N N . ALA A 1 94 ? -37.836 -1.160 16.804 1.00 54.53 94 ALA A N 1
ATOM 701 C CA . ALA A 1 94 ? -38.825 -2.090 17.351 1.00 54.53 94 ALA A CA 1
ATOM 702 C C . ALA A 1 94 ? -39.736 -1.378 18.361 1.00 54.53 94 ALA A C 1
ATOM 704 O O . ALA A 1 94 ? -40.932 -1.740 18.409 1.00 54.53 94 ALA A O 1
#

Nearest PDB structures (foldseek):
  3mbo-assembly2_C  TM=4.521E-01  e=8.701E-01  Bacillus anthracis
  3mbo-assembly1_A  TM=4.379E-01  e=9.911E-01  Bacillus anthracis
  4p5e-assembly2_A  TM=4.207E-01  e=1.563E+00  Homo sapiens

Foldseek 3Di:
DLVCLLQQHEDEAEDDCPDPLVVVCVQLDPQALHYYDYPPPVVVVVVSVVVCVVPPTHDSVSSNVSSVCPDCVNVVVVVVVVVVVVVVVVVVVD